Protein AF-X1LTN6-F1 (afdb_monomer_lite)

Secondary structure (DSSP, 8-state):
-EEE--S-EEEETTEEEEPP--EEES---S-----TTT-TTEEE--HHHHHHHHTT-EEEEEESS--HHHHHHHHHTS-TTSEEEEEE----S------

InterPro domains:
  IPR012812 Mannosyl-3-phosphoglycerate synthase [PF09488] (6-99)
  IPR029044 Nucleotide-diphospho-sugar transferases [G3DSA:3.90.550.10] (1-99)

Sequence (99 aa):
MFIESPRYTERFGSIRLNHVQKVIALDSGLKSELPPHGAMGVIKINEETIKHFEDRMAIVIPVKDEKLKLIEGVVSGVPHDCLVIVVSNSQREKVDRFR

Organism: NCBI:txid412755

pLDDT: mean 86.91, std 14.29, range [43.22, 98.0]

Foldseek 3Di:
DKKWDQPDWDDDPPDTRTDDIDDPDPDPDPDDPDDPPPCPTMDDDDPVNVLVVQLVAEDEAEDEQDDPVVVVVVVVPRDPNHHYHYHYPYDPDDDPPPD

Structure (mmCIF, N/CA/C/O backbone):
data_AF-X1LTN6-F1
#
_entry.id   AF-X1LTN6-F1
#
loop_
_atom_site.group_PDB
_atom_site.id
_atom_site.type_symbol
_atom_site.label_atom_id
_atom_site.label_alt_id
_atom_site.label_comp_id
_atom_site.label_asym_id
_atom_site.label_entity_id
_atom_site.label_seq_id
_atom_site.pdbx_PDB_ins_code
_atom_site.Cartn_x
_atom_site.Cartn_y
_atom_site.Cartn_z
_atom_site.occupancy
_atom_site.B_iso_or_equiv
_atom_site.auth_seq_id
_atom_site.auth_comp_id
_atom_site.auth_asym_id
_atom_site.auth_atom_id
_atom_site.pdbx_PDB_model_num
ATOM 1 N N . MET A 1 1 ? 7.477 8.068 -11.313 1.00 89.88 1 MET A N 1
ATOM 2 C CA . MET A 1 1 ? 8.161 6.827 -10.877 1.00 89.88 1 MET A CA 1
ATOM 3 C C . MET A 1 1 ? 8.903 6.177 -12.044 1.00 89.88 1 MET A C 1
ATOM 5 O O . MET A 1 1 ? 8.392 6.198 -13.159 1.00 89.88 1 MET A O 1
ATOM 9 N N . PHE A 1 2 ? 10.076 5.579 -11.810 1.00 90.81 2 PHE A N 1
ATOM 10 C CA . PHE A 1 2 ? 10.791 4.749 -12.793 1.00 90.81 2 PHE A CA 1
ATOM 11 C C . PHE A 1 2 ? 10.867 3.296 -12.317 1.00 90.81 2 PHE A C 1
ATOM 13 O O . PHE A 1 2 ? 11.317 3.037 -11.199 1.00 90.81 2 PHE A O 1
ATOM 20 N N . ILE A 1 3 ? 10.473 2.356 -13.177 1.00 92.56 3 ILE A N 1
ATOM 21 C CA . ILE A 1 3 ? 10.533 0.914 -12.908 1.00 92.56 3 ILE A CA 1
ATOM 22 C C . ILE A 1 3 ? 11.333 0.202 -13.992 1.00 92.56 3 ILE A C 1
ATOM 24 O O . ILE A 1 3 ? 11.302 0.587 -15.156 1.00 92.56 3 ILE A O 1
ATOM 28 N N . GLU A 1 4 ? 12.044 -0.852 -13.631 1.00 92.12 4 GLU A N 1
ATOM 29 C CA . GLU A 1 4 ? 12.718 -1.704 -14.606 1.00 92.12 4 GLU A CA 1
ATOM 30 C C . GLU A 1 4 ? 11.708 -2.383 -15.546 1.00 92.12 4 GLU A C 1
ATOM 32 O O . GLU A 1 4 ? 10.660 -2.848 -15.101 1.00 92.12 4 GLU A O 1
ATOM 37 N N . SER A 1 5 ? 11.999 -2.469 -16.844 1.00 90.44 5 SER A N 1
ATOM 38 C CA . SER A 1 5 ? 11.163 -3.207 -17.794 1.00 90.44 5 SER A CA 1
ATOM 39 C C . SER A 1 5 ? 11.259 -4.717 -17.536 1.00 90.44 5 SER A C 1
ATOM 41 O O . SER A 1 5 ? 12.354 -5.203 -17.241 1.00 90.44 5 SER A O 1
ATOM 43 N N . PRO A 1 6 ? 10.175 -5.492 -17.698 1.00 89.38 6 PRO A N 1
ATOM 44 C CA . PRO A 1 6 ? 10.206 -6.924 -17.416 1.00 89.38 6 PRO A CA 1
ATOM 45 C C . PRO A 1 6 ? 11.179 -7.637 -18.367 1.00 89.38 6 PRO A C 1
ATOM 47 O O . PRO A 1 6 ? 10.955 -7.687 -19.574 1.00 89.38 6 PRO A O 1
ATOM 50 N N . ARG A 1 7 ? 12.272 -8.190 -17.824 1.00 88.44 7 ARG A N 1
ATOM 51 C CA . ARG A 1 7 ? 13.283 -8.928 -18.610 1.00 88.44 7 ARG A CA 1
ATOM 52 C C . ARG A 1 7 ? 12.819 -10.330 -19.008 1.00 88.44 7 ARG A C 1
ATOM 54 O O . ARG A 1 7 ? 13.268 -10.864 -20.015 1.00 88.44 7 ARG A O 1
ATOM 61 N N . TYR A 1 8 ? 11.946 -10.924 -18.196 1.00 93.31 8 TYR A N 1
ATOM 62 C CA . TYR A 1 8 ? 11.397 -12.261 -18.389 1.00 93.31 8 TYR A CA 1
ATOM 63 C C . TYR A 1 8 ? 9.932 -12.298 -17.944 1.00 93.31 8 TYR A C 1
ATOM 65 O O . TYR A 1 8 ? 9.575 -11.726 -16.909 1.00 93.31 8 TYR A O 1
ATOM 73 N N . THR A 1 9 ? 9.105 -12.998 -18.719 1.00 95.81 9 THR A N 1
ATOM 74 C CA . THR A 1 9 ? 7.696 -13.256 -18.410 1.00 95.81 9 THR A CA 1
ATOM 75 C C . THR A 1 9 ? 7.401 -14.722 -18.689 1.00 95.81 9 THR A C 1
ATOM 77 O O . THR A 1 9 ? 7.446 -15.155 -19.842 1.00 95.81 9 THR A O 1
ATOM 80 N N . GLU A 1 10 ? 7.054 -15.474 -17.652 1.00 97.44 10 GLU A N 1
ATOM 81 C CA . GLU A 1 10 ? 6.586 -16.848 -17.795 1.00 97.44 10 GLU A CA 1
ATOM 82 C C . GLU A 1 10 ? 5.114 -16.853 -18.219 1.00 97.44 10 GLU A C 1
ATOM 84 O O . GLU A 1 10 ? 4.294 -16.079 -17.709 1.00 97.44 10 GLU A O 1
ATOM 89 N N . ARG A 1 11 ? 4.771 -17.704 -19.189 1.00 96.94 11 ARG A N 1
ATOM 90 C CA . ARG A 1 11 ? 3.398 -17.852 -19.678 1.00 96.94 11 ARG A CA 1
ATOM 91 C C . ARG A 1 11 ? 2.851 -19.206 -19.266 1.00 96.94 11 ARG A C 1
ATOM 93 O O . ARG A 1 11 ? 3.390 -20.233 -19.665 1.00 96.94 11 ARG A O 1
ATOM 100 N N . PHE A 1 12 ? 1.740 -19.185 -18.541 1.00 97.12 12 PHE A N 1
ATOM 101 C CA . PHE A 1 12 ? 0.995 -20.378 -18.162 1.00 97.12 12 PHE A CA 1
ATOM 102 C C . PHE A 1 12 ? -0.450 -20.239 -18.649 1.00 97.12 12 PHE A C 1
ATOM 104 O O . PHE A 1 12 ? -1.282 -19.580 -18.022 1.00 97.12 12 PHE A O 1
ATOM 111 N N . GLY A 1 13 ? -0.734 -20.788 -19.835 1.00 96.62 13 GLY A N 1
ATOM 112 C CA . GLY A 1 13 ? -2.001 -20.556 -20.533 1.00 96.62 13 GLY A CA 1
ATOM 113 C C . GLY A 1 13 ? -2.228 -19.062 -20.799 1.00 96.62 13 GLY A C 1
ATOM 114 O O . GLY A 1 13 ? -1.404 -18.409 -21.439 1.00 96.62 13 GLY A O 1
ATOM 115 N N . SER A 1 14 ? -3.330 -18.516 -20.276 1.00 96.94 14 SER A N 1
ATOM 116 C CA . SER A 1 14 ? -3.678 -17.087 -20.376 1.00 96.94 14 SER A CA 1
ATOM 117 C C . SER A 1 14 ? -3.020 -16.205 -19.304 1.00 96.94 14 SER A C 1
ATOM 119 O O . SER A 1 14 ? -3.211 -14.988 -19.309 1.00 96.94 14 SER A O 1
ATOM 121 N N . ILE A 1 15 ? -2.262 -16.791 -18.372 1.00 97.44 15 ILE A N 1
ATOM 122 C CA . ILE A 1 15 ? -1.604 -16.069 -17.279 1.00 97.44 15 ILE A CA 1
ATOM 123 C C . ILE A 1 15 ? -0.207 -15.635 -17.725 1.00 97.44 15 ILE A C 1
ATOM 125 O O . ILE A 1 15 ? 0.558 -16.422 -18.287 1.00 97.44 15 ILE A O 1
ATOM 129 N N . ARG A 1 16 ? 0.135 -14.372 -17.445 1.00 96.75 16 ARG A N 1
ATOM 130 C CA . ARG A 1 16 ? 1.480 -13.813 -17.630 1.00 96.75 16 ARG A CA 1
ATOM 131 C C . ARG A 1 16 ? 2.074 -13.483 -16.267 1.00 96.75 16 ARG A C 1
ATOM 133 O O . ARG A 1 16 ? 1.559 -12.606 -15.578 1.00 96.75 16 ARG A O 1
ATOM 140 N N . LEU A 1 17 ? 3.150 -14.169 -15.907 1.00 97.00 17 LEU A N 1
ATOM 141 C CA . LEU A 1 17 ? 3.881 -13.978 -14.660 1.00 97.00 17 LEU A CA 1
ATOM 142 C C . LEU A 1 17 ? 5.170 -13.221 -14.975 1.00 97.00 17 LEU A C 1
ATOM 144 O O . LEU A 1 17 ? 6.109 -13.777 -15.543 1.00 97.00 17 LEU A O 1
ATOM 148 N N . ASN A 1 18 ? 5.201 -11.930 -14.659 1.00 95.25 18 ASN A N 1
ATOM 149 C CA . ASN A 1 18 ? 6.398 -11.118 -14.859 1.00 95.25 18 ASN A CA 1
ATOM 150 C C . ASN A 1 18 ? 7.403 -11.390 -13.739 1.00 95.25 18 ASN A C 1
ATOM 152 O O . ASN A 1 18 ? 7.024 -11.484 -12.571 1.00 95.25 18 ASN A O 1
ATOM 156 N N . HIS A 1 19 ? 8.686 -11.476 -14.092 1.00 94.94 19 HIS A N 1
ATOM 157 C CA . HIS A 1 19 ? 9.755 -11.494 -13.099 1.00 94.94 19 HIS A CA 1
ATOM 158 C C . HIS A 1 19 ? 9.731 -10.211 -12.247 1.00 94.94 19 HIS A C 1
ATOM 160 O O . HIS A 1 19 ? 9.235 -9.175 -12.690 1.00 94.94 19 HIS A O 1
ATOM 166 N N . VAL A 1 20 ? 10.301 -10.266 -11.037 1.00 95.44 20 VAL A N 1
ATOM 167 C CA . VAL A 1 20 ? 10.442 -9.107 -10.139 1.00 95.44 20 VAL A CA 1
ATOM 168 C C . VAL A 1 20 ? 11.091 -7.929 -10.875 1.00 95.44 20 VAL A C 1
ATOM 170 O O . VAL A 1 20 ? 12.139 -8.097 -11.502 1.00 95.44 20 VAL A O 1
ATOM 173 N N . GLN A 1 21 ? 10.467 -6.752 -10.768 1.00 93.69 21 GLN A N 1
ATOM 174 C CA . GLN A 1 21 ? 10.920 -5.483 -11.345 1.00 93.69 21 GLN A CA 1
ATOM 175 C C . GLN A 1 21 ? 11.331 -4.533 -10.218 1.00 93.69 21 GLN A C 1
ATOM 177 O O . GLN A 1 21 ? 10.577 -4.335 -9.263 1.00 93.69 21 GLN A O 1
ATOM 182 N N . LYS A 1 22 ? 12.515 -3.923 -10.317 1.00 93.69 22 LYS A N 1
ATOM 183 C CA . LYS A 1 22 ? 12.982 -2.964 -9.309 1.00 93.69 22 LYS A CA 1
ATOM 184 C C . LYS A 1 22 ? 12.413 -1.565 -9.566 1.00 93.69 22 LYS A C 1
ATOM 186 O O . LYS A 1 22 ? 12.433 -1.080 -10.698 1.00 93.69 22 LYS A O 1
ATOM 191 N N . VAL A 1 23 ? 11.975 -0.885 -8.503 1.00 93.56 23 VAL A N 1
ATOM 192 C CA . VAL A 1 23 ? 11.712 0.562 -8.535 1.00 93.56 23 VAL A CA 1
ATOM 193 C C . VAL A 1 23 ? 13.054 1.289 -8.469 1.00 93.56 23 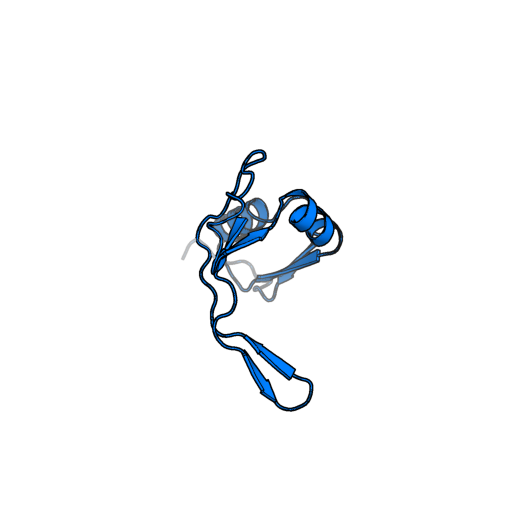VAL A C 1
ATOM 195 O O . VAL A 1 23 ? 13.792 1.158 -7.493 1.00 93.56 23 VAL A O 1
ATOM 198 N N . ILE A 1 24 ? 13.396 2.012 -9.534 1.00 91.81 24 ILE A N 1
ATOM 199 C CA . ILE A 1 24 ? 14.675 2.725 -9.666 1.00 91.81 24 ILE A CA 1
ATOM 200 C C . ILE A 1 24 ? 14.571 4.114 -9.034 1.00 91.81 24 ILE A C 1
ATOM 202 O O . ILE A 1 24 ? 15.501 4.556 -8.366 1.00 91.81 24 ILE A O 1
ATOM 206 N N . ALA A 1 25 ? 13.426 4.778 -9.207 1.00 90.69 25 ALA A N 1
ATOM 207 C CA . ALA A 1 25 ? 13.125 6.047 -8.556 1.00 90.69 25 ALA A CA 1
ATOM 208 C C . ALA A 1 25 ? 11.639 6.132 -8.203 1.00 90.69 25 ALA A C 1
ATOM 210 O O . ALA A 1 25 ? 10.787 5.797 -9.032 1.00 90.69 25 ALA A O 1
ATOM 211 N N . LEU A 1 26 ? 11.342 6.616 -6.996 1.00 90.25 26 LEU A N 1
ATOM 212 C CA . LEU A 1 26 ? 9.974 6.792 -6.502 1.00 90.25 26 LEU A CA 1
ATOM 213 C C . LEU A 1 26 ? 9.263 7.922 -7.256 1.00 90.25 26 LEU A C 1
ATOM 215 O O . LEU A 1 26 ? 8.217 7.701 -7.864 1.00 90.25 26 LEU A O 1
ATOM 219 N N . ASP A 1 27 ? 9.895 9.090 -7.333 1.00 86.00 27 ASP A N 1
ATOM 220 C CA . ASP A 1 27 ? 9.420 10.219 -8.127 1.00 86.00 27 ASP A CA 1
ATOM 221 C C . ASP A 1 27 ? 10.329 10.440 -9.347 1.00 86.00 27 ASP A C 1
ATOM 223 O O . ASP A 1 27 ? 11.552 10.347 -9.264 1.00 86.00 27 ASP A O 1
ATOM 227 N N . SER A 1 28 ? 9.714 10.677 -10.505 1.00 77.94 28 SER A N 1
ATOM 228 C CA . SER A 1 28 ? 10.401 10.961 -11.773 1.00 77.94 28 SER A CA 1
ATOM 229 C C . SER A 1 28 ? 10.369 12.444 -12.155 1.00 77.94 28 SER A C 1
ATOM 231 O O . SER A 1 28 ? 10.930 12.804 -13.191 1.00 77.94 28 SER A O 1
ATOM 233 N N . GLY A 1 29 ? 9.693 13.281 -11.361 1.00 78.00 29 GLY A N 1
ATOM 234 C CA . GLY A 1 29 ? 9.483 14.698 -11.632 1.00 78.00 29 GLY A CA 1
ATOM 235 C C . GLY A 1 29 ? 8.618 14.978 -12.870 1.00 78.00 29 GLY A C 1
ATOM 236 O O . GLY A 1 29 ? 8.313 14.098 -13.682 1.00 78.00 29 GLY A O 1
ATOM 237 N N . LEU A 1 30 ? 8.247 16.253 -13.031 1.00 67.25 30 LEU A N 1
ATOM 238 C CA . LEU A 1 30 ? 7.392 16.743 -14.124 1.00 67.25 30 LEU A CA 1
ATOM 239 C C . LEU A 1 30 ? 8.139 16.880 -15.462 1.00 67.25 30 LEU A C 1
ATOM 241 O O . LEU A 1 30 ? 7.543 16.766 -16.529 1.00 67.25 30 LEU A O 1
ATOM 245 N N . LYS A 1 31 ? 9.459 17.101 -15.421 1.00 60.72 31 LYS A N 1
ATOM 246 C CA . LYS A 1 31 ? 10.307 17.339 -16.599 1.00 60.72 31 LYS A CA 1
ATOM 247 C C . LYS A 1 31 ? 11.465 16.353 -16.633 1.00 60.72 31 LYS A C 1
ATOM 249 O O . LYS A 1 31 ? 12.574 16.644 -16.206 1.00 60.72 31 LYS A O 1
ATOM 254 N N . SER A 1 32 ? 11.195 15.176 -17.168 1.00 56.22 32 SER A N 1
ATOM 255 C CA . SER A 1 32 ? 12.247 14.298 -17.662 1.00 56.22 32 SER A CA 1
ATOM 256 C C . SER A 1 32 ? 11.736 13.751 -18.980 1.00 56.22 32 SER A C 1
ATOM 258 O O . SER A 1 32 ? 10.974 12.779 -19.007 1.00 56.22 32 SER A O 1
ATOM 260 N N . GLU A 1 33 ? 12.042 14.478 -20.055 1.00 58.81 33 GLU A N 1
ATOM 261 C CA . GLU A 1 33 ? 12.067 13.892 -21.388 1.00 58.81 33 GLU A CA 1
ATOM 262 C C . GLU A 1 33 ? 13.111 12.780 -21.317 1.00 58.81 33 GLU A C 1
ATOM 264 O O . GLU A 1 33 ? 14.285 13.025 -21.034 1.00 58.81 33 GLU A O 1
ATOM 269 N N . LEU A 1 34 ? 12.662 11.533 -21.455 1.00 59.00 34 LEU A N 1
ATOM 270 C CA . LEU A 1 34 ? 13.579 10.412 -21.590 1.00 59.00 34 LEU A CA 1
ATOM 271 C C . LEU A 1 34 ? 14.466 10.700 -22.812 1.00 59.00 34 LEU A C 1
ATOM 273 O O . LEU A 1 34 ? 13.917 11.025 -23.868 1.00 59.00 34 LEU A O 1
ATOM 277 N N . PRO A 1 35 ? 15.804 10.581 -22.717 1.00 54.38 35 PRO A N 1
ATOM 278 C CA . PRO A 1 35 ? 16.651 10.709 -23.890 1.00 54.38 35 PRO A CA 1
ATOM 279 C C . PRO A 1 35 ? 16.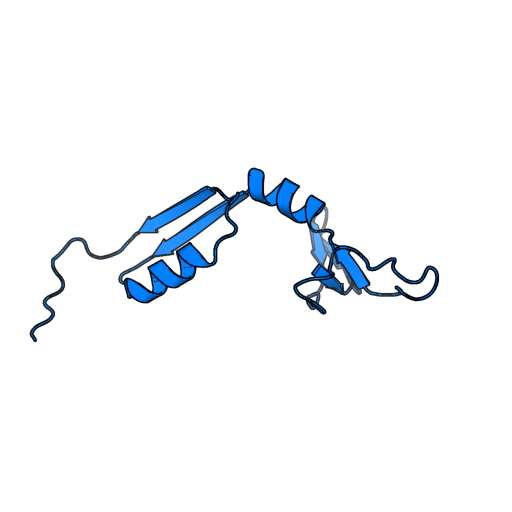162 9.722 -24.960 1.00 54.38 35 PRO A C 1
ATOM 281 O O . PRO A 1 35 ? 16.007 8.535 -24.645 1.00 54.38 35 P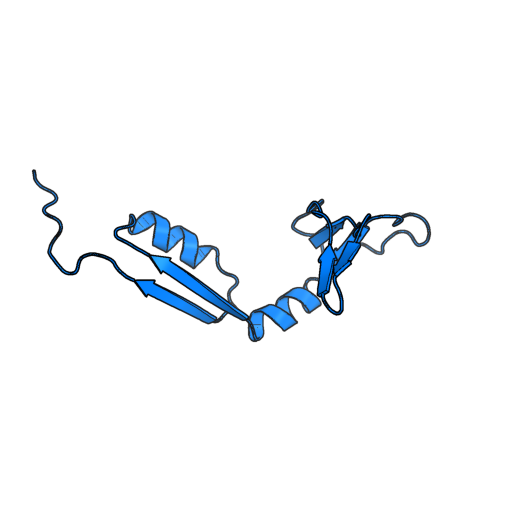RO A O 1
ATOM 284 N N . PRO A 1 36 ? 15.947 10.158 -26.216 1.00 52.66 36 PRO A N 1
ATOM 285 C CA . PRO A 1 36 ? 15.291 9.351 -27.249 1.00 52.66 36 PRO A CA 1
ATOM 286 C C . PRO A 1 36 ? 16.045 8.061 -27.621 1.00 52.66 36 PRO A C 1
ATOM 288 O O . PRO A 1 36 ? 15.527 7.260 -28.386 1.00 52.66 36 PRO A O 1
ATOM 291 N N . HIS A 1 37 ? 17.264 7.856 -27.108 1.00 45.62 37 HIS A N 1
ATOM 292 C CA . HIS A 1 37 ? 18.148 6.735 -27.449 1.00 45.62 37 HIS A CA 1
ATOM 293 C C . HIS A 1 37 ? 18.697 5.964 -26.221 1.00 45.62 37 HIS A C 1
ATOM 295 O O . HIS A 1 37 ? 19.588 5.137 -26.383 1.00 45.62 37 HIS A O 1
ATOM 301 N N . GLY A 1 38 ? 18.198 6.206 -24.994 1.00 46.41 38 GLY A N 1
ATOM 302 C CA . GLY A 1 38 ? 18.833 5.700 -23.756 1.00 46.41 38 GLY A CA 1
ATOM 303 C C . GLY A 1 38 ? 17.994 4.813 -22.823 1.00 46.41 38 GLY A C 1
ATOM 304 O O . GLY A 1 38 ? 18.537 4.268 -21.868 1.00 46.41 38 GLY A O 1
ATOM 305 N N . ALA A 1 39 ? 16.691 4.639 -23.061 1.00 56.50 39 ALA A N 1
ATOM 306 C CA . ALA A 1 39 ? 15.781 3.955 -22.128 1.00 56.50 39 ALA A CA 1
ATOM 307 C C . ALA A 1 39 ? 15.617 2.442 -22.394 1.00 56.50 39 ALA A C 1
ATOM 309 O O . ALA A 1 39 ? 14.529 1.887 -22.243 1.00 56.50 39 ALA A O 1
ATOM 310 N N . MET A 1 40 ? 16.682 1.752 -22.811 1.00 62.47 40 MET A N 1
ATOM 311 C CA . MET A 1 40 ? 16.668 0.291 -22.955 1.00 62.47 40 MET A CA 1
ATOM 312 C C . MET A 1 40 ? 16.634 -0.342 -21.559 1.00 62.47 40 MET A C 1
ATOM 314 O O . MET A 1 40 ? 17.671 -0.507 -20.923 1.00 62.47 40 MET A O 1
ATOM 318 N N . GLY A 1 41 ? 15.440 -0.662 -21.058 1.00 77.81 41 GLY A N 1
ATOM 319 C CA . GLY A 1 41 ? 15.280 -1.414 -19.812 1.00 77.81 41 GLY A CA 1
ATOM 320 C C . GLY A 1 41 ? 14.528 -0.715 -18.676 1.00 77.81 41 GLY A C 1
ATOM 321 O O . GLY A 1 41 ? 14.425 -1.294 -17.597 1.00 77.81 41 GLY A O 1
ATOM 322 N N . VAL A 1 42 ? 14.014 0.507 -18.867 1.00 86.25 42 VAL A N 1
ATOM 323 C CA . VAL A 1 42 ? 13.301 1.264 -17.817 1.00 86.25 42 VAL A CA 1
ATOM 324 C C . VAL A 1 42 ? 12.024 1.888 -18.374 1.00 86.25 42 VAL A C 1
ATOM 326 O O . VAL A 1 42 ? 12.019 2.465 -19.456 1.00 86.25 42 VAL A O 1
ATOM 329 N N . ILE A 1 43 ? 10.941 1.790 -17.610 1.00 88.44 43 ILE A N 1
ATOM 330 C CA . ILE A 1 43 ? 9.623 2.340 -17.913 1.00 88.44 43 ILE A CA 1
ATOM 331 C C . ILE A 1 43 ? 9.369 3.514 -16.965 1.00 88.44 43 ILE A C 1
ATOM 333 O O . ILE A 1 43 ? 9.452 3.377 -15.740 1.00 88.44 43 ILE A O 1
ATOM 337 N N . LYS A 1 44 ? 9.043 4.676 -17.536 1.00 87.75 44 LYS A N 1
ATOM 338 C CA . LYS A 1 44 ? 8.553 5.832 -16.781 1.00 87.75 44 LYS A CA 1
ATOM 339 C C . LYS A 1 44 ? 7.050 5.702 -16.575 1.00 87.75 44 LYS A C 1
ATOM 341 O O . LYS A 1 44 ? 6.310 5.524 -17.537 1.00 87.75 44 LYS A O 1
ATOM 346 N N . ILE A 1 45 ? 6.612 5.849 -15.333 1.00 88.69 45 ILE A N 1
ATOM 347 C CA . ILE A 1 45 ? 5.204 5.988 -14.973 1.00 88.69 45 ILE A CA 1
ATOM 348 C C . ILE A 1 45 ? 4.988 7.439 -14.547 1.00 88.69 45 ILE A C 1
ATOM 350 O O . ILE A 1 45 ? 5.575 7.900 -13.560 1.00 88.69 45 ILE A O 1
ATOM 354 N N . ASN A 1 46 ? 4.179 8.147 -15.336 1.00 87.31 46 ASN A N 1
ATOM 355 C CA . ASN A 1 46 ? 3.842 9.550 -15.119 1.00 87.31 46 ASN A CA 1
ATOM 356 C C . ASN A 1 46 ? 2.893 9.705 -13.926 1.00 87.31 46 ASN A C 1
ATOM 358 O O . ASN A 1 46 ? 2.063 8.836 -13.666 1.00 87.31 46 ASN A O 1
ATOM 362 N N . GLU A 1 47 ? 2.987 10.842 -13.239 1.00 87.38 47 GLU A N 1
ATOM 363 C CA . GLU A 1 47 ? 2.144 11.157 -12.081 1.00 87.38 47 GLU A CA 1
ATOM 364 C C . GLU A 1 47 ? 0.653 11.187 -12.443 1.00 87.38 47 GLU A C 1
ATOM 366 O O . GLU A 1 47 ? -0.163 10.611 -11.735 1.00 87.38 47 GLU A O 1
ATOM 371 N N . GLU A 1 48 ? 0.299 11.764 -13.595 1.00 88.50 48 GLU A N 1
ATOM 372 C CA . GLU A 1 48 ? -1.079 11.786 -14.111 1.00 88.50 48 GLU A CA 1
ATOM 373 C C . GLU A 1 48 ? -1.657 10.376 -14.276 1.00 88.50 48 GLU A C 1
ATOM 375 O O . GLU A 1 48 ? -2.826 10.130 -13.981 1.00 88.50 48 GLU A O 1
ATOM 380 N N . THR A 1 49 ? -0.824 9.428 -14.718 1.00 90.25 49 THR A N 1
ATOM 381 C CA . THR A 1 49 ? -1.221 8.025 -14.841 1.00 90.25 49 THR A CA 1
ATOM 382 C C . THR A 1 49 ? -1.490 7.419 -13.471 1.00 90.25 49 THR A C 1
ATOM 384 O O . THR A 1 49 ? -2.483 6.719 -13.323 1.00 90.25 49 THR A O 1
ATOM 387 N N . ILE A 1 50 ? -0.645 7.699 -12.473 1.00 91.69 50 ILE A N 1
ATOM 388 C CA . ILE A 1 50 ? -0.827 7.206 -11.100 1.00 91.69 50 ILE A CA 1
ATOM 389 C C . ILE A 1 50 ? -2.132 7.759 -10.517 1.00 91.69 50 ILE 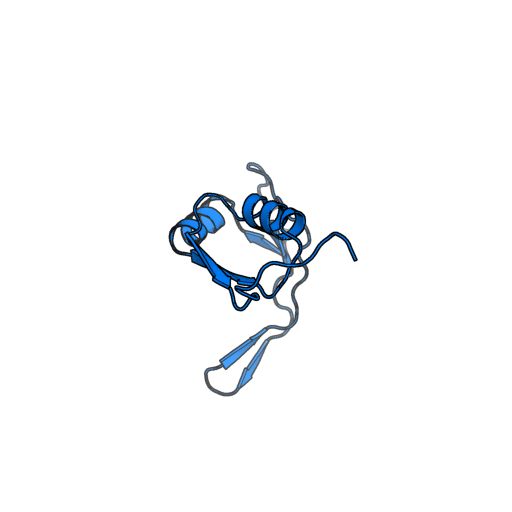A C 1
ATOM 391 O O . ILE A 1 50 ? -2.989 6.967 -10.130 1.00 91.69 50 ILE A O 1
ATOM 395 N N . LYS A 1 51 ? -2.342 9.081 -10.580 1.00 91.62 51 LYS A N 1
ATOM 396 C CA . LYS A 1 51 ? -3.565 9.742 -10.089 1.00 91.62 51 LYS A CA 1
ATOM 397 C C . LYS A 1 51 ? -4.837 9.174 -10.718 1.00 91.62 51 LYS A C 1
ATOM 399 O O . LYS A 1 51 ? -5.810 8.902 -10.028 1.00 91.62 51 LYS A O 1
ATOM 404 N N . HIS A 1 52 ? -4.814 8.897 -12.024 1.00 93.56 52 HIS A N 1
ATOM 405 C CA . HIS A 1 52 ? -5.947 8.285 -12.726 1.00 93.56 52 HIS A CA 1
ATOM 406 C C . HIS A 1 52 ? -6.334 6.883 -12.202 1.00 93.56 52 HIS A C 1
ATOM 408 O O . HIS A 1 52 ? -7.467 6.421 -12.401 1.00 93.56 52 HIS A O 1
ATOM 414 N N . PHE A 1 53 ? -5.397 6.161 -11.585 1.00 94.94 53 PHE A N 1
ATOM 415 C CA . PHE A 1 53 ? -5.678 4.885 -10.929 1.00 94.94 53 PHE A CA 1
ATOM 416 C C . PHE A 1 53 ? -6.026 5.049 -9.451 1.00 94.94 53 PHE A C 1
ATOM 418 O O . PHE A 1 53 ? -6.907 4.328 -8.991 1.00 94.94 53 PHE A O 1
ATOM 425 N N . GLU A 1 54 ? -5.396 5.985 -8.740 1.00 95.12 54 GLU A N 1
ATOM 426 C CA . GLU A 1 54 ? -5.685 6.277 -7.328 1.00 95.12 54 GLU A CA 1
ATOM 427 C C . GLU A 1 54 ? -7.172 6.576 -7.104 1.00 95.12 54 GLU A C 1
ATOM 429 O O . GLU A 1 54 ? -7.789 5.928 -6.263 1.00 95.12 54 GLU A O 1
ATOM 434 N N . ASP A 1 55 ? -7.775 7.401 -7.965 1.00 93.56 55 ASP A N 1
ATOM 435 C CA . ASP A 1 55 ? -9.198 7.792 -7.927 1.00 93.56 55 ASP A CA 1
ATOM 436 C C . ASP A 1 55 ? -10.190 6.608 -8.030 1.00 93.56 55 ASP A C 1
ATOM 438 O O . ASP A 1 55 ? -11.385 6.727 -7.759 1.00 93.56 55 ASP A O 1
ATOM 442 N N . ARG A 1 56 ? -9.717 5.436 -8.477 1.00 96.25 56 ARG A N 1
ATOM 443 C CA . ARG A 1 56 ? -10.514 4.204 -8.642 1.00 96.25 56 ARG A CA 1
ATOM 444 C C . ARG A 1 56 ? -9.976 3.044 -7.806 1.00 96.25 56 ARG A C 1
ATOM 446 O O . ARG A 1 56 ? -10.410 1.904 -7.989 1.00 96.25 56 ARG A O 1
ATOM 453 N N . MET A 1 57 ? -9.023 3.311 -6.918 1.00 97.25 57 MET A N 1
ATOM 454 C CA . MET A 1 57 ? -8.365 2.312 -6.089 1.00 97.25 57 MET A CA 1
ATOM 455 C C . MET A 1 57 ? -8.915 2.354 -4.663 1.00 97.25 57 MET A C 1
ATOM 457 O O . MET A 1 57 ? -9.056 3.413 -4.055 1.00 97.25 57 MET A O 1
ATOM 461 N N . ALA A 1 58 ? -9.192 1.174 -4.106 1.00 97.56 58 ALA A N 1
ATOM 462 C CA . ALA A 1 58 ? -9.472 1.014 -2.686 1.00 97.56 58 ALA A CA 1
ATOM 463 C C . ALA A 1 58 ? -8.262 0.380 -1.993 1.00 97.56 58 ALA A C 1
ATOM 465 O O . ALA A 1 58 ? -7.803 -0.691 -2.397 1.00 97.56 58 ALA A O 1
ATOM 466 N N . ILE A 1 59 ? -7.760 1.023 -0.940 1.00 97.94 59 ILE A N 1
ATOM 467 C CA . ILE A 1 59 ? -6.696 0.492 -0.088 1.00 97.94 59 ILE A CA 1
ATOM 468 C C . ILE A 1 59 ? -7.327 -0.109 1.163 1.00 97.94 59 ILE A C 1
ATOM 470 O O . ILE A 1 59 ? -7.893 0.592 2.003 1.00 97.94 59 ILE A O 1
ATOM 474 N N . VAL A 1 60 ? -7.212 -1.431 1.287 1.00 98.00 60 VAL A N 1
ATOM 475 C CA . VAL A 1 60 ? -7.697 -2.178 2.449 1.00 98.00 60 VAL A CA 1
ATOM 476 C C . VAL A 1 60 ? -6.571 -2.317 3.472 1.00 98.00 60 VAL A C 1
ATOM 478 O O . VAL A 1 60 ? -5.537 -2.911 3.174 1.00 98.00 60 VAL A O 1
ATOM 481 N N . ILE A 1 61 ? -6.782 -1.803 4.684 1.00 97.75 61 ILE A N 1
ATOM 482 C CA . ILE A 1 61 ? -5.836 -1.877 5.803 1.00 97.75 61 ILE A CA 1
ATOM 483 C C . ILE A 1 61 ? -6.389 -2.867 6.840 1.00 97.75 61 ILE A C 1
ATOM 485 O O . ILE A 1 61 ? -7.269 -2.505 7.631 1.00 97.75 61 ILE A O 1
ATOM 489 N N . PRO A 1 62 ? -5.925 -4.130 6.843 1.00 97.12 62 PRO A N 1
ATOM 490 C CA . PRO A 1 62 ? -6.304 -5.092 7.867 1.00 97.12 62 PRO A CA 1
ATOM 491 C C . PRO A 1 62 ? -5.570 -4.797 9.179 1.00 97.12 62 PRO A C 1
ATOM 493 O O . PRO A 1 62 ? -4.371 -4.526 9.184 1.00 97.12 62 PRO A O 1
ATOM 496 N N . VAL A 1 63 ? -6.284 -4.873 10.301 1.00 96.12 63 VAL A N 1
ATOM 497 C CA . VAL A 1 63 ? -5.750 -4.553 11.631 1.00 96.12 63 VAL A CA 1
ATOM 498 C C . VAL A 1 63 ? -6.177 -5.609 12.646 1.00 96.12 63 VAL A C 1
ATOM 500 O O . VAL A 1 63 ? -7.341 -6.012 12.680 1.00 96.12 63 VAL A O 1
ATOM 503 N N . LYS A 1 64 ? -5.252 -6.022 13.517 1.00 95.19 64 LYS A N 1
ATOM 504 C CA . LYS A 1 64 ? -5.547 -6.844 14.695 1.00 95.19 64 LYS A CA 1
ATOM 505 C C . LYS A 1 64 ? -4.635 -6.452 15.855 1.00 95.19 64 LYS A C 1
ATOM 507 O O . LYS A 1 64 ? -3.462 -6.795 15.857 1.00 95.19 64 LYS A O 1
ATOM 512 N N . ASP A 1 65 ? -5.195 -5.741 16.827 1.00 92.81 65 ASP A N 1
ATOM 513 C CA . ASP A 1 65 ? -4.524 -5.306 18.061 1.00 92.81 65 ASP A CA 1
ATOM 514 C C . ASP A 1 65 ? -3.231 -4.488 17.837 1.00 92.81 65 ASP A C 1
ATOM 516 O O . ASP A 1 65 ? -2.338 -4.458 18.683 1.00 92.81 65 ASP A O 1
ATOM 520 N N . GLU A 1 66 ? -3.135 -3.781 16.706 1.00 93.19 66 GLU A N 1
ATOM 521 C CA . GLU A 1 66 ? -1.981 -2.938 16.383 1.00 93.19 66 GLU A CA 1
ATOM 522 C C . GLU A 1 66 ? -1.937 -1.651 17.216 1.00 93.19 66 GLU A C 1
ATOM 524 O O . GLU A 1 66 ? -2.954 -1.113 17.670 1.00 93.19 66 GLU A O 1
ATOM 529 N N . LYS A 1 67 ? -0.734 -1.088 17.376 1.00 91.94 67 LYS A N 1
ATOM 530 C CA . LYS A 1 67 ? -0.564 0.206 18.051 1.00 91.94 67 LYS A CA 1
ATOM 531 C C . LYS A 1 67 ? -1.267 1.305 17.251 1.00 91.94 67 LYS A C 1
ATOM 533 O O . LYS A 1 67 ? -0.956 1.511 16.082 1.00 91.94 67 LYS A O 1
ATOM 538 N N . LEU A 1 68 ? -2.111 2.101 17.912 1.00 89.50 68 LEU A N 1
ATOM 539 C CA . LEU A 1 68 ? -2.842 3.205 17.266 1.00 89.50 68 LEU A CA 1
ATOM 540 C C . LEU A 1 68 ? -1.922 4.189 16.523 1.00 89.50 68 LEU A C 1
ATOM 542 O O . LEU A 1 68 ? -2.249 4.598 15.418 1.00 89.50 68 LEU A O 1
ATOM 546 N N . LYS A 1 69 ? -0.738 4.491 17.077 1.00 94.50 69 LYS A N 1
ATOM 547 C CA . LYS A 1 69 ? 0.264 5.353 16.420 1.00 94.50 69 LYS A CA 1
ATOM 548 C C . LYS A 1 69 ? 0.786 4.779 15.095 1.00 94.50 69 LYS A C 1
ATOM 550 O O . LYS A 1 69 ? 1.152 5.536 14.207 1.00 94.50 69 LYS A O 1
ATOM 555 N N . LEU A 1 70 ? 0.854 3.449 14.968 1.00 95.69 70 LEU A N 1
ATOM 556 C CA . LEU A 1 70 ? 1.262 2.803 13.718 1.00 95.69 70 LEU A CA 1
ATOM 557 C C . LEU A 1 70 ? 0.150 2.908 12.680 1.00 95.69 70 LEU A C 1
ATOM 559 O O . LEU A 1 70 ? 0.424 3.276 11.545 1.00 95.69 70 LEU A O 1
ATOM 563 N N . ILE A 1 71 ? -1.097 2.645 13.081 1.00 95.19 71 ILE A N 1
ATOM 564 C CA . ILE A 1 71 ? -2.261 2.790 12.196 1.00 95.19 71 ILE A CA 1
ATOM 565 C C . ILE A 1 71 ? -2.369 4.226 11.687 1.00 95.19 71 ILE A C 1
ATOM 567 O O . ILE A 1 71 ? -2.531 4.429 10.491 1.00 95.19 71 ILE A O 1
ATOM 571 N N . GLU A 1 72 ? -2.238 5.212 12.574 1.00 95.69 72 GLU A N 1
ATOM 572 C CA . GLU A 1 72 ? -2.233 6.631 12.212 1.00 95.69 72 GLU A CA 1
ATOM 573 C C . GLU A 1 72 ? -1.165 6.932 11.150 1.00 95.69 72 GLU A C 1
ATOM 575 O O . GLU A 1 72 ? -1.478 7.504 10.107 1.00 95.69 72 GLU A O 1
ATOM 580 N N . GLY A 1 73 ? 0.071 6.463 11.365 1.00 97.25 73 GLY A N 1
ATOM 581 C CA . GLY A 1 73 ? 1.158 6.615 10.399 1.00 97.25 73 GLY A CA 1
ATOM 582 C C . GLY A 1 73 ? 0.860 5.960 9.046 1.00 97.25 73 GLY A C 1
ATOM 583 O O . GLY A 1 73 ? 1.097 6.569 8.005 1.00 97.25 73 GLY A O 1
ATOM 584 N N . VAL A 1 74 ? 0.285 4.755 9.044 1.00 97.12 74 VAL A N 1
ATOM 585 C CA . VAL A 1 74 ? -0.090 4.046 7.810 1.00 97.12 74 VAL A CA 1
ATOM 586 C C . VAL A 1 74 ? -1.184 4.800 7.059 1.00 97.12 74 VAL A C 1
ATOM 588 O O . VAL A 1 74 ? -1.034 5.033 5.864 1.00 97.12 74 VAL A O 1
ATOM 591 N N . VAL A 1 75 ? -2.250 5.223 7.745 1.00 95.88 75 VAL A N 1
ATOM 592 C CA . VAL A 1 75 ? -3.358 5.968 7.125 1.00 95.88 75 VAL A CA 1
ATOM 593 C C . VAL A 1 75 ? -2.862 7.295 6.551 1.00 95.88 75 VAL A C 1
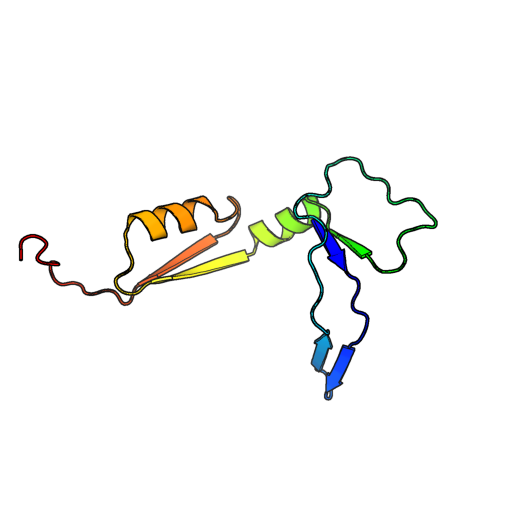ATOM 595 O O . VAL A 1 75 ? -3.250 7.653 5.445 1.00 95.88 75 VAL A O 1
ATOM 598 N N . SER A 1 76 ? -1.949 7.984 7.243 1.00 96.44 76 SER A N 1
ATOM 599 C CA . SER A 1 76 ? -1.356 9.234 6.748 1.00 96.44 76 SER A CA 1
ATOM 600 C C . SER A 1 76 ? -0.469 9.062 5.507 1.00 96.44 76 SER A C 1
ATOM 602 O O . SER A 1 76 ? -0.233 10.030 4.791 1.00 96.44 76 SER A O 1
ATOM 604 N N . GLY A 1 77 ? 0.027 7.846 5.253 1.00 96.19 77 GLY A N 1
ATOM 605 C CA . GLY A 1 77 ? 0.854 7.526 4.088 1.00 96.19 77 GLY A CA 1
ATOM 606 C C . GLY A 1 77 ? 0.069 7.041 2.867 1.00 96.19 77 GLY A C 1
ATOM 607 O O . GLY A 1 77 ? 0.674 6.814 1.820 1.00 96.19 77 GLY A O 1
ATOM 608 N N . VAL A 1 78 ? -1.249 6.849 2.981 1.00 96.56 78 VAL A N 1
ATOM 609 C CA . VAL A 1 78 ? -2.097 6.467 1.845 1.00 96.56 78 VAL A CA 1
ATOM 610 C C . VAL A 1 78 ? -2.295 7.677 0.921 1.00 96.56 78 VAL A C 1
ATOM 612 O O . VAL A 1 78 ? -2.589 8.763 1.424 1.00 96.56 78 VAL A O 1
ATOM 615 N N . PRO A 1 79 ? -2.159 7.524 -0.415 1.00 94.94 79 PRO A N 1
ATOM 616 C CA . PRO A 1 79 ? -2.474 8.600 -1.348 1.00 94.94 79 PRO A CA 1
ATOM 617 C C . PRO A 1 79 ? -3.894 9.136 -1.150 1.00 94.94 79 PRO A C 1
ATOM 619 O O . PRO A 1 79 ? -4.833 8.365 -0.950 1.00 94.94 79 PRO A O 1
ATOM 622 N N . HIS A 1 80 ? -4.035 10.459 -1.223 1.00 93.00 80 HIS A N 1
ATOM 623 C CA . HIS A 1 80 ? -5.257 11.175 -0.850 1.00 93.00 80 HIS A CA 1
ATOM 624 C C . HIS A 1 80 ? -6.504 10.714 -1.623 1.00 93.00 80 HIS A C 1
ATOM 626 O O . HIS A 1 80 ? -7.578 10.606 -1.038 1.00 93.00 80 HIS A O 1
ATOM 632 N N . ASP A 1 81 ? -6.352 10.415 -2.913 1.00 94.31 81 ASP A N 1
ATOM 633 C CA . ASP A 1 81 ? -7.477 10.128 -3.813 1.00 94.31 81 ASP A CA 1
ATOM 634 C C . ASP A 1 81 ? -7.950 8.658 -3.743 1.00 94.31 81 ASP A C 1
ATOM 636 O O . ASP A 1 81 ? -8.920 8.269 -4.388 1.00 94.31 81 ASP A O 1
ATOM 640 N N . CYS A 1 82 ? -7.302 7.823 -2.920 1.00 97.00 82 CYS A N 1
ATOM 641 C CA . CYS A 1 82 ? -7.701 6.431 -2.712 1.00 97.00 82 CYS A CA 1
ATOM 642 C C . CYS A 1 82 ? -8.830 6.291 -1.676 1.00 97.00 82 CYS A C 1
ATOM 644 O O . CYS A 1 82 ? -8.822 6.925 -0.620 1.00 97.00 82 CYS A O 1
ATOM 646 N N . LEU A 1 83 ? -9.743 5.336 -1.887 1.00 97.06 83 LEU A N 1
ATOM 647 C CA . LEU A 1 83 ? -10.709 4.932 -0.859 1.00 97.06 83 LEU A CA 1
ATOM 648 C C . LEU A 1 83 ? -10.021 4.075 0.216 1.00 97.06 83 LEU A C 1
ATOM 650 O O . LEU A 1 83 ? -9.570 2.966 -0.068 1.00 97.06 83 LEU A O 1
ATOM 654 N N . VAL A 1 84 ? -9.993 4.534 1.468 1.00 97.12 84 VAL A N 1
ATOM 655 C CA . VAL A 1 84 ? -9.409 3.775 2.589 1.00 97.12 84 VAL A CA 1
ATOM 656 C C . VAL A 1 84 ? -10.467 2.916 3.284 1.00 97.12 84 VAL A C 1
ATOM 658 O O . VAL A 1 84 ? -11.471 3.429 3.774 1.00 97.12 84 VAL A O 1
ATOM 661 N N . ILE A 1 85 ? -10.225 1.605 3.378 1.00 97.75 85 ILE A N 1
ATOM 662 C CA . ILE A 1 85 ? -11.102 0.644 4.065 1.00 97.75 85 ILE A CA 1
ATOM 663 C C . ILE A 1 85 ? -10.313 -0.047 5.175 1.00 97.75 85 ILE A C 1
ATOM 665 O O . ILE A 1 85 ? -9.408 -0.833 4.907 1.00 97.75 85 ILE A O 1
ATOM 669 N N . VAL A 1 86 ? -10.672 0.191 6.435 1.00 96.56 86 VAL A N 1
ATOM 670 C CA . VAL A 1 86 ? -10.036 -0.487 7.576 1.00 96.56 86 VAL A CA 1
ATOM 671 C C . VAL A 1 86 ? -10.854 -1.710 7.975 1.00 96.56 86 VAL A C 1
ATOM 673 O O . VAL A 1 86 ? -12.028 -1.592 8.327 1.00 96.56 86 VAL A O 1
ATOM 676 N N . VAL A 1 87 ? -10.225 -2.886 7.964 1.00 97.31 87 VAL A N 1
ATOM 677 C CA . VAL A 1 87 ? -10.846 -4.145 8.399 1.00 97.31 87 VAL A CA 1
ATOM 678 C C . VAL A 1 87 ? -10.207 -4.573 9.711 1.00 97.31 87 VAL A C 1
ATOM 680 O O . VAL A 1 87 ? -9.094 -5.092 9.737 1.00 97.31 87 VAL A O 1
ATOM 683 N N . SER A 1 88 ? -10.912 -4.335 10.815 1.00 94.50 88 SER A N 1
ATOM 684 C CA . SER A 1 88 ? -10.414 -4.635 12.156 1.00 94.50 88 SER A CA 1
ATOM 685 C C . SER A 1 88 ? -10.942 -5.971 12.670 1.00 94.50 88 SER A C 1
ATOM 687 O O . SER A 1 88 ? -12.151 -6.201 12.709 1.00 94.50 88 SER A O 1
ATOM 689 N N . ASN A 1 89 ? -10.023 -6.818 13.123 1.00 95.44 89 ASN A N 1
ATOM 690 C CA . ASN A 1 89 ? -10.294 -7.987 13.955 1.00 95.44 89 ASN A CA 1
ATOM 691 C C . ASN A 1 89 ? -9.648 -7.840 15.347 1.00 95.44 89 ASN A C 1
ATOM 693 O O . ASN A 1 89 ? -9.225 -8.824 15.954 1.00 95.44 89 ASN A O 1
ATOM 697 N N . SER A 1 90 ? -9.502 -6.600 15.819 1.00 92.31 90 SER A N 1
ATOM 698 C CA . SER A 1 90 ? -8.972 -6.301 17.151 1.00 92.31 90 SER A CA 1
ATOM 699 C C . SER A 1 90 ? -9.967 -6.659 18.255 1.00 92.31 90 SER A C 1
ATOM 701 O O . SER A 1 90 ? -11.184 -6.714 18.044 1.00 92.31 90 SER A O 1
ATOM 703 N N . GLN A 1 91 ? -9.444 -6.852 19.460 1.00 89.19 91 GLN A N 1
ATOM 704 C CA . GLN A 1 91 ? -10.231 -7.077 20.663 1.00 89.19 91 GLN A CA 1
ATOM 705 C C . GLN A 1 91 ? -11.168 -5.895 20.922 1.00 89.19 91 GLN A C 1
ATOM 707 O O . GLN A 1 91 ? -10.804 -4.728 20.777 1.00 89.19 91 GLN A O 1
ATOM 712 N N . ARG A 1 92 ? -12.404 -6.209 21.316 1.00 83.12 92 ARG A N 1
ATOM 713 C CA . ARG A 1 92 ? -13.421 -5.213 21.694 1.00 83.12 92 ARG A CA 1
ATOM 714 C C . ARG A 1 92 ? -13.384 -4.882 23.186 1.00 83.12 92 ARG A C 1
ATOM 716 O O . ARG A 1 92 ? -14.034 -3.936 23.623 1.00 83.12 92 ARG A O 1
ATOM 723 N N . GLU A 1 93 ? -12.662 -5.687 23.960 1.00 78.81 93 GLU A N 1
ATOM 724 C CA . GLU A 1 93 ? -12.516 -5.531 25.402 1.00 78.81 93 GLU A CA 1
ATOM 725 C C . GLU A 1 93 ? -11.486 -4.446 25.737 1.00 78.81 93 GLU A C 1
ATOM 727 O O . GLU A 1 93 ? -10.621 -4.096 24.931 1.00 78.81 93 GLU A O 1
ATOM 732 N N . LYS A 1 94 ? -11.591 -3.871 26.940 1.00 67.62 94 LYS A N 1
ATOM 733 C CA . LYS A 1 94 ? -10.640 -2.854 27.391 1.00 67.62 94 LYS A CA 1
ATOM 734 C C . LYS A 1 94 ? -9.275 -3.503 27.607 1.0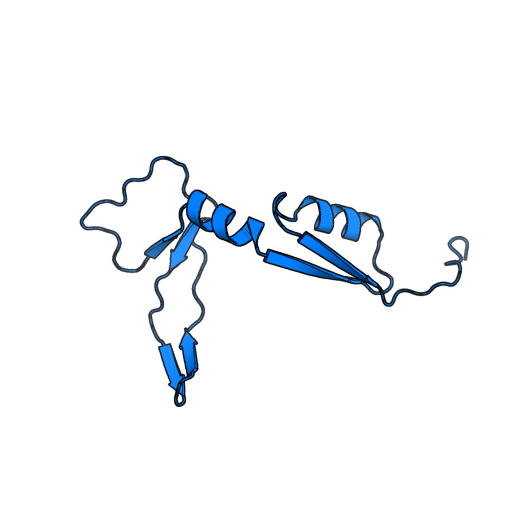0 67.62 94 LYS A C 1
ATOM 736 O O . LYS A 1 94 ? -9.136 -4.382 28.448 1.00 67.62 94 LYS A O 1
ATOM 741 N N . VAL A 1 95 ? -8.263 -3.005 26.903 1.00 64.50 95 VAL A N 1
ATOM 742 C CA . VAL A 1 95 ? -6.862 -3.321 27.198 1.00 64.50 95 VAL A CA 1
ATOM 743 C C . VAL A 1 95 ? -6.520 -2.705 28.558 1.00 64.50 95 VAL A C 1
ATOM 745 O O . VAL A 1 95 ? -6.471 -1.479 28.678 1.00 64.50 95 VAL A O 1
ATOM 748 N N . ASP A 1 96 ? -6.317 -3.535 29.582 1.00 60.28 96 ASP A N 1
ATOM 749 C CA . ASP A 1 96 ? -5.772 -3.092 30.868 1.00 60.28 96 ASP A CA 1
ATOM 750 C C . ASP A 1 96 ? -4.315 -2.650 30.662 1.00 60.28 96 ASP A C 1
ATOM 752 O O . ASP A 1 96 ? -3.440 -3.457 30.352 1.00 60.28 96 ASP A O 1
ATOM 756 N N . ARG A 1 97 ? -4.073 -1.339 30.751 1.00 60.91 97 ARG A N 1
ATOM 757 C CA . ARG A 1 97 ? -2.761 -0.718 30.510 1.00 60.91 97 ARG A CA 1
ATOM 758 C C . ARG A 1 97 ? -1.947 -0.503 31.793 1.00 60.91 97 ARG A C 1
ATOM 760 O O . ARG A 1 97 ? -0.881 0.098 31.706 1.00 60.91 97 ARG A O 1
ATOM 767 N N . PHE A 1 98 ? -2.441 -0.939 32.956 1.00 64.94 98 PHE A N 1
ATOM 768 C CA . PHE A 1 98 ? -1.842 -0.658 34.271 1.00 64.94 98 PHE A CA 1
ATOM 769 C C . PHE A 1 98 ? -1.284 -1.895 34.988 1.00 64.94 98 PHE A C 1
ATOM 771 O O . PHE A 1 98 ? -1.030 -1.833 36.192 1.00 64.94 98 PHE A O 1
ATOM 778 N N . ARG A 1 99 ? -1.094 -3.005 34.274 1.00 43.22 99 ARG A N 1
ATOM 779 C CA . ARG A 1 99 ? -0.576 -4.250 34.843 1.00 43.22 99 ARG A CA 1
ATOM 780 C C . ARG A 1 99 ? 0.915 -4.438 34.604 1.00 43.22 99 ARG A C 1
ATOM 782 O O . ARG A 1 99 ? 1.369 -4.129 33.480 1.00 43.22 99 ARG A O 1
#

Radius of gyration: 19.9 Å; chains: 1; bounding box: 32×38×62 Å